Protein AF-A0A662HBD1-F1 (afdb_monomer_lite)

Radius of gyration: 13.09 Å; chains: 1; bounding box: 34×25×34 Å

Secondary structure (DSSP, 8-state):
-----GGGS-HHHHHHHHHHHHHHHHHT--SSEEEE-HHHHHHHTT----HHHHHHHHHHHHHT-SEEEETTEEEEEEEEEEETTEEEEEEEEE--

Structure (mmCIF, N/CA/C/O backbone):
data_AF-A0A662HBD1-F1
#
_entry.id   AF-A0A662HBD1-F1
#
loop_
_atom_site.group_PDB
_atom_site.id
_atom_site.type_symbol
_atom_site.label_atom_id
_atom_site.label_alt_id
_atom_site.label_comp_id
_atom_site.label_asym_id
_atom_site.label_entity_id
_atom_site.label_seq_id
_atom_site.pdbx_PDB_ins_code
_atom_site.Cartn_x
_atom_site.Cartn_y
_atom_site.Cartn_z
_atom_site.occupancy
_atom_site.B_iso_or_equiv
_atom_site.auth_seq_id
_atom_site.auth_comp_id
_atom_site.auth_asym_id
_atom_site.auth_atom_id
_atom_site.pdbx_PDB_model_num
ATOM 1 N N . MET A 1 1 ? 3.991 -14.659 -21.809 1.00 41.53 1 MET A N 1
ATOM 2 C CA . MET A 1 1 ? 3.525 -13.518 -20.990 1.00 41.53 1 MET A CA 1
ATOM 3 C C . MET A 1 1 ? 4.554 -12.412 -21.103 1.00 41.53 1 MET A C 1
ATOM 5 O O . MET A 1 1 ? 5.660 -12.590 -20.614 1.00 41.53 1 MET A O 1
ATOM 9 N N . LEU A 1 2 ? 4.233 -11.318 -21.790 1.00 41.00 2 LEU A N 1
ATOM 10 C CA . LEU A 1 2 ? 5.057 -10.110 -21.749 1.00 41.00 2 LEU A CA 1
ATOM 11 C C . LEU A 1 2 ? 4.859 -9.487 -20.363 1.00 41.00 2 LEU A C 1
ATOM 13 O O . LEU A 1 2 ? 3.784 -8.979 -20.059 1.00 41.00 2 LEU A O 1
ATOM 17 N N . TYR A 1 3 ? 5.851 -9.626 -19.484 1.00 55.19 3 TYR A N 1
ATOM 18 C CA . TYR A 1 3 ? 5.821 -9.006 -18.163 1.00 55.19 3 TYR A CA 1
ATOM 19 C C . TYR A 1 3 ? 6.215 -7.542 -18.340 1.00 55.19 3 TYR A C 1
ATOM 21 O O . TYR A 1 3 ? 7.403 -7.231 -18.365 1.00 55.19 3 TYR A O 1
ATOM 29 N N . THR A 1 4 ? 5.242 -6.649 -18.520 1.00 60.94 4 THR A N 1
ATOM 30 C CA . THR A 1 4 ? 5.503 -5.206 -18.475 1.00 60.94 4 THR A CA 1
ATOM 31 C C . THR A 1 4 ? 5.987 -4.866 -17.063 1.00 60.94 4 THR A C 1
ATOM 33 O O . THR A 1 4 ? 5.225 -5.054 -16.108 1.00 60.94 4 THR A O 1
ATOM 36 N N . PRO A 1 5 ? 7.247 -4.432 -16.875 1.00 77.50 5 PRO A N 1
ATOM 37 C CA . PRO A 1 5 ? 7.755 -4.117 -15.547 1.00 77.50 5 PRO A CA 1
ATOM 38 C C . PRO A 1 5 ? 6.913 -3.015 -14.897 1.00 77.50 5 PRO A C 1
ATOM 40 O O . PRO A 1 5 ? 6.558 -2.042 -15.548 1.00 77.50 5 PRO A O 1
ATOM 43 N N . PHE A 1 6 ? 6.646 -3.109 -13.592 1.00 79.12 6 PHE A N 1
ATOM 44 C CA . PHE A 1 6 ? 5.885 -2.078 -12.867 1.00 79.12 6 PHE A CA 1
ATOM 45 C C . PHE A 1 6 ? 6.433 -0.655 -13.099 1.00 79.12 6 PHE A C 1
ATOM 47 O O . PHE A 1 6 ? 5.666 0.285 -13.266 1.00 79.12 6 PHE A O 1
ATOM 54 N N . ASN A 1 7 ? 7.758 -0.515 -13.198 1.00 80.88 7 ASN A N 1
ATOM 55 C CA . ASN A 1 7 ? 8.420 0.769 -13.439 1.00 80.88 7 ASN A CA 1
ATOM 56 C C . ASN A 1 7 ? 8.355 1.278 -14.888 1.00 80.88 7 ASN A C 1
ATOM 58 O O . ASN A 1 7 ? 8.745 2.416 -15.119 1.00 80.88 7 ASN A O 1
ATOM 62 N N . SER A 1 8 ? 7.933 0.465 -15.860 1.00 85.44 8 SER A N 1
ATOM 63 C CA . SER A 1 8 ? 7.738 0.936 -17.239 1.00 85.44 8 SER A CA 1
ATOM 64 C C . SER A 1 8 ? 6.331 1.480 -17.479 1.00 85.44 8 SER A C 1
ATOM 66 O O . SER A 1 8 ? 6.045 1.961 -18.570 1.00 85.44 8 SER A O 1
ATOM 68 N N . LEU A 1 9 ? 5.439 1.354 -16.494 1.00 87.12 9 LEU A N 1
ATOM 69 C CA . LEU A 1 9 ? 4.139 2.012 -16.501 1.00 87.12 9 LEU A CA 1
ATOM 70 C C . LEU A 1 9 ? 4.324 3.502 -16.216 1.00 87.12 9 LEU A C 1
ATOM 72 O O . LEU A 1 9 ? 5.216 3.872 -15.449 1.00 87.12 9 LEU A O 1
ATOM 76 N N . ASP A 1 10 ? 3.459 4.343 -16.776 1.00 92.75 10 ASP A N 1
ATOM 77 C CA . ASP A 1 10 ? 3.382 5.739 -16.356 1.00 92.75 10 ASP A CA 1
ATOM 78 C C . ASP A 1 10 ? 2.951 5.860 -14.882 1.00 92.75 10 ASP A C 1
ATOM 80 O O . ASP A 1 10 ? 2.462 4.913 -14.252 1.00 92.75 10 ASP A O 1
ATOM 84 N N . ILE A 1 11 ? 3.177 7.039 -14.304 1.00 90.31 11 ILE A N 1
ATOM 85 C CA . ILE A 1 11 ? 2.955 7.265 -12.875 1.00 90.31 11 ILE A CA 1
ATOM 86 C C . ILE A 1 11 ? 1.484 7.091 -12.471 1.00 90.31 11 ILE A C 1
ATOM 88 O O . ILE A 1 11 ? 1.207 6.625 -11.365 1.00 90.31 11 ILE A O 1
ATOM 92 N N . ASP A 1 12 ? 0.534 7.402 -13.352 1.00 93.62 12 ASP A N 1
ATOM 93 C CA . ASP A 1 12 ? -0.892 7.320 -13.039 1.00 93.62 12 ASP A CA 1
ATOM 94 C C . ASP A 1 12 ? -1.375 5.867 -13.032 1.00 93.62 12 ASP A C 1
ATOM 96 O O . ASP A 1 12 ? -2.091 5.453 -12.114 1.00 93.62 12 ASP A O 1
ATOM 100 N N . ALA A 1 13 ? -0.886 5.046 -13.961 1.00 93.69 13 ALA A N 1
ATOM 101 C CA . ALA A 1 13 ? -1.084 3.604 -13.951 1.00 93.69 13 ALA A CA 1
ATOM 102 C C . ALA A 1 13 ? -0.455 2.955 -12.706 1.00 93.69 13 ALA A C 1
ATOM 104 O O . ALA A 1 13 ? -1.077 2.098 -12.069 1.00 93.69 13 ALA A O 1
ATOM 105 N N . GLN A 1 14 ? 0.747 3.385 -12.300 1.00 94.31 14 GLN A N 1
ATOM 106 C CA . GLN A 1 14 ? 1.375 2.907 -11.064 1.00 94.31 14 GLN A CA 1
ATOM 107 C C . GLN A 1 14 ? 0.535 3.259 -9.828 1.00 94.31 14 GLN A C 1
ATOM 109 O O . GLN A 1 14 ? 0.288 2.395 -8.980 1.00 94.31 14 GLN A O 1
ATOM 114 N N . ARG A 1 15 ? 0.061 4.507 -9.732 1.00 95.88 15 ARG A N 1
ATOM 115 C CA . ARG A 1 15 ? -0.813 4.978 -8.645 1.00 95.88 15 ARG A CA 1
ATOM 116 C C . ARG A 1 15 ? -2.104 4.181 -8.575 1.00 95.88 15 ARG A C 1
ATOM 118 O O . ARG A 1 15 ? -2.496 3.758 -7.489 1.00 95.88 15 ARG A O 1
ATOM 125 N N . GLU A 1 16 ? -2.744 3.944 -9.713 1.00 95.19 16 GLU A N 1
ATOM 126 C CA . GLU A 1 16 ? -3.993 3.190 -9.771 1.00 95.19 16 GLU A CA 1
ATOM 127 C C . GLU A 1 16 ? -3.801 1.732 -9.338 1.00 95.19 16 GLU A C 1
ATOM 129 O O . GLU A 1 16 ? -4.611 1.193 -8.583 1.00 95.19 16 GLU A O 1
ATOM 134 N N . LEU A 1 17 ? -2.693 1.094 -9.722 1.00 94.88 17 LEU A N 1
ATOM 135 C CA . LEU A 1 17 ? -2.369 -0.251 -9.246 1.00 94.88 17 LEU A CA 1
ATOM 136 C C . LEU A 1 17 ? -2.144 -0.298 -7.730 1.00 94.88 17 LEU A C 1
ATOM 138 O O . LEU A 1 17 ? -2.673 -1.184 -7.055 1.00 94.88 17 LEU A O 1
ATOM 142 N N . VAL A 1 18 ? -1.402 0.668 -7.180 1.00 96.81 18 VAL A N 1
ATOM 143 C CA . VAL A 1 18 ? -1.204 0.774 -5.727 1.00 96.81 18 VAL A CA 1
ATOM 144 C C . VAL A 1 18 ? -2.537 1.017 -5.017 1.00 96.81 18 VAL A C 1
ATOM 146 O O . VAL A 1 18 ? -2.797 0.384 -3.992 1.00 96.81 18 VAL A O 1
ATOM 149 N N . ARG A 1 19 ? -3.412 1.865 -5.572 1.00 96.94 19 ARG A N 1
ATOM 150 C CA . ARG A 1 19 ? -4.761 2.114 -5.045 1.00 96.94 19 ARG A CA 1
ATOM 151 C C . ARG A 1 19 ? -5.584 0.831 -4.999 1.00 96.94 19 ARG A C 1
ATOM 153 O O . ARG A 1 19 ? -6.091 0.486 -3.936 1.00 96.94 19 ARG A O 1
ATOM 160 N N . LYS A 1 20 ? -5.648 0.080 -6.103 1.00 96.00 20 LYS A N 1
ATOM 161 C CA . LYS A 1 20 ? -6.345 -1.218 -6.170 1.00 96.00 20 LYS A CA 1
ATOM 162 C C . LYS A 1 20 ? -5.809 -2.208 -5.138 1.00 96.00 20 LYS A C 1
ATOM 164 O O . LYS A 1 20 ? -6.583 -2.884 -4.463 1.00 96.00 20 LYS A O 1
ATOM 169 N N . ALA A 1 21 ? -4.492 -2.264 -4.967 1.00 97.31 21 ALA A N 1
ATOM 170 C CA . ALA A 1 21 ? -3.878 -3.122 -3.964 1.00 97.31 21 ALA A CA 1
ATOM 171 C C . ALA A 1 21 ? -4.241 -2.703 -2.530 1.00 97.31 21 ALA A C 1
ATOM 173 O O . ALA A 1 21 ? -4.527 -3.565 -1.699 1.00 97.31 21 ALA A O 1
ATOM 174 N N . LEU A 1 22 ? -4.284 -1.401 -2.230 1.00 97.69 22 LEU A N 1
ATOM 175 C CA . LEU A 1 22 ? -4.767 -0.901 -0.940 1.00 97.69 22 LEU A CA 1
ATOM 176 C C . LEU A 1 22 ? -6.243 -1.238 -0.710 1.00 97.69 22 LEU A C 1
ATOM 178 O O . LEU A 1 22 ? -6.580 -1.674 0.389 1.00 97.69 22 LEU A O 1
ATOM 182 N N . THR A 1 23 ? -7.093 -1.121 -1.733 1.00 96.81 23 THR A N 1
ATOM 183 C CA . THR A 1 23 ? -8.504 -1.529 -1.667 1.00 96.81 23 THR A CA 1
ATOM 184 C C . THR A 1 23 ? -8.639 -2.983 -1.228 1.00 96.81 23 THR A C 1
ATOM 186 O O . THR A 1 23 ? -9.352 -3.257 -0.269 1.00 96.81 23 THR A O 1
ATOM 189 N N . ILE A 1 24 ? -7.884 -3.900 -1.841 1.00 96.88 24 ILE A N 1
ATOM 190 C CA . ILE A 1 24 ? -7.876 -5.324 -1.463 1.00 96.88 24 ILE A CA 1
ATOM 191 C C . ILE A 1 24 ? -7.379 -5.522 -0.019 1.00 96.88 24 ILE A C 1
ATOM 193 O O . ILE A 1 24 ? -7.950 -6.300 0.743 1.00 96.88 24 ILE A O 1
ATOM 197 N N . ILE A 1 25 ? -6.317 -4.816 0.388 1.00 96.94 25 ILE A N 1
ATOM 198 C CA . ILE A 1 25 ? -5.757 -4.927 1.747 1.00 96.94 25 ILE A CA 1
ATOM 199 C C . ILE A 1 25 ? -6.755 -4.444 2.808 1.00 96.94 25 ILE A C 1
ATOM 201 O O . ILE A 1 25 ? -6.827 -5.015 3.904 1.00 96.94 25 ILE A O 1
ATOM 205 N N . PHE A 1 26 ? -7.470 -3.357 2.529 1.00 96.38 26 PHE A N 1
ATOM 206 C CA . PHE A 1 26 ? -8.391 -2.738 3.474 1.00 96.38 26 PHE A CA 1
ATOM 207 C C . PHE A 1 26 ? -9.736 -3.460 3.535 1.00 96.38 26 PHE A C 1
ATOM 209 O O . PHE A 1 26 ? -10.213 -3.690 4.646 1.00 96.38 26 PHE A O 1
ATOM 216 N N . SER A 1 27 ? -10.293 -3.905 2.406 1.00 93.94 27 SER A N 1
ATOM 217 C CA . SER A 1 27 ? -11.533 -4.695 2.384 1.00 93.94 27 SER A CA 1
ATOM 218 C C . SER A 1 27 ? -11.381 -6.023 3.134 1.00 93.94 27 SER A C 1
ATOM 220 O O . SER A 1 27 ? -12.290 -6.468 3.832 1.00 93.94 27 SER A O 1
ATOM 222 N N . SER A 1 28 ? -10.186 -6.624 3.103 1.00 93.00 28 SER A N 1
ATOM 223 C CA . SER A 1 28 ? -9.889 -7.853 3.846 1.00 93.00 28 SER A CA 1
ATOM 224 C C . SER A 1 28 ? -9.584 -7.627 5.338 1.00 93.00 28 SER A C 1
ATOM 226 O O . SER A 1 28 ? -9.233 -8.574 6.050 1.00 93.00 28 SER A O 1
ATOM 228 N N . THR A 1 29 ? -9.605 -6.384 5.831 1.00 93.31 29 THR A N 1
ATOM 229 C CA . THR A 1 29 ? -9.217 -6.053 7.208 1.00 93.31 29 THR A CA 1
ATOM 230 C C . THR A 1 29 ? -10.444 -5.945 8.116 1.00 93.31 29 THR A C 1
ATOM 232 O O . THR A 1 29 ? -11.278 -5.067 7.952 1.00 93.31 29 THR A O 1
ATOM 235 N N . ARG A 1 30 ? -10.518 -6.802 9.146 1.00 86.38 30 ARG A N 1
ATOM 236 C CA . ARG A 1 30 ? -11.637 -6.843 10.113 1.00 86.38 30 ARG A CA 1
ATOM 237 C C . ARG A 1 30 ? -11.629 -5.723 11.170 1.00 86.38 30 ARG A C 1
ATOM 239 O O . ARG A 1 30 ? -12.581 -5.605 11.929 1.00 86.38 30 ARG A O 1
ATOM 246 N N . GLY A 1 31 ? -10.554 -4.940 11.269 1.00 90.38 31 GLY A N 1
ATOM 247 C CA . GLY A 1 31 ? -10.379 -3.901 12.291 1.00 90.38 31 GLY A CA 1
ATOM 248 C C . GLY A 1 31 ? -10.408 -2.478 11.735 1.00 90.38 31 GLY A C 1
ATOM 249 O O . GLY A 1 31 ? -10.424 -2.265 10.528 1.00 90.38 31 GLY A O 1
ATOM 250 N N . ASN A 1 32 ? -10.328 -1.492 12.631 1.00 93.75 32 ASN A N 1
ATOM 251 C CA . ASN A 1 32 ? -10.299 -0.069 12.265 1.00 93.75 32 ASN A CA 1
ATOM 252 C C . ASN A 1 32 ? -8.886 0.473 12.012 1.00 93.75 32 ASN A C 1
ATOM 254 O O . ASN A 1 32 ? -8.715 1.669 11.798 1.00 93.75 32 ASN A O 1
ATOM 258 N N . MET A 1 33 ? -7.857 -0.373 12.074 1.00 96.38 33 MET A N 1
ATOM 259 C CA . MET A 1 33 ? -6.473 0.017 11.823 1.00 96.38 33 MET A CA 1
ATOM 260 C C . MET A 1 33 ? -5.752 -1.055 11.017 1.00 96.38 33 MET A C 1
ATOM 262 O O . MET A 1 33 ? -5.977 -2.251 11.209 1.00 96.38 33 MET A O 1
ATOM 266 N N . LYS A 1 34 ? -4.848 -0.626 10.135 1.00 97.06 34 LYS A N 1
ATOM 267 C CA . LYS A 1 34 ? -4.038 -1.524 9.317 1.00 97.06 34 LYS A CA 1
ATOM 268 C C . LYS A 1 34 ? -2.653 -0.956 9.080 1.00 97.06 34 LYS A C 1
ATOM 270 O O . LYS A 1 34 ? -2.494 0.147 8.571 1.00 97.06 34 LYS A O 1
ATOM 275 N N . MET A 1 35 ? -1.639 -1.757 9.386 1.00 97.06 35 MET A N 1
ATOM 276 C CA . MET A 1 35 ? -0.261 -1.450 9.028 1.00 97.06 35 MET A CA 1
ATOM 277 C C . MET A 1 35 ? 0.070 -2.018 7.644 1.00 97.06 35 MET A C 1
ATOM 279 O O . MET A 1 35 ? 0.051 -3.233 7.431 1.00 97.06 35 MET A O 1
ATOM 283 N N . VAL A 1 36 ? 0.419 -1.138 6.714 1.00 97.38 36 VAL A N 1
ATOM 284 C CA . VAL A 1 36 ? 0.810 -1.458 5.341 1.00 97.38 36 VAL A CA 1
ATOM 285 C C . VAL A 1 36 ? 2.312 -1.248 5.176 1.00 97.38 36 VAL A C 1
ATOM 287 O O . VAL A 1 36 ? 2.906 -0.327 5.734 1.00 97.38 36 VAL A O 1
ATOM 290 N N . ARG A 1 37 ? 2.955 -2.135 4.421 1.00 97.19 37 ARG A N 1
ATOM 291 C CA . ARG A 1 37 ? 4.342 -1.982 3.971 1.00 97.19 37 ARG A CA 1
ATOM 292 C C . ARG A 1 37 ? 4.359 -2.023 2.447 1.00 97.19 37 ARG A C 1
ATOM 294 O O . ARG A 1 37 ? 3.512 -2.724 1.890 1.00 97.19 37 ARG A O 1
ATOM 301 N N . PRO A 1 38 ? 5.358 -1.422 1.776 1.00 96.94 38 PRO A N 1
ATOM 302 C CA . PRO A 1 38 ? 5.500 -1.549 0.325 1.00 96.94 38 PRO A CA 1
ATOM 303 C C . PRO A 1 38 ? 5.497 -3.009 -0.153 1.00 96.94 38 PRO A C 1
ATOM 305 O O . PRO A 1 38 ? 4.876 -3.343 -1.154 1.00 96.94 38 PRO A O 1
ATOM 308 N N . LEU A 1 39 ? 6.098 -3.911 0.632 1.00 96.12 39 LEU A N 1
ATOM 309 C CA . LEU A 1 39 ? 6.095 -5.348 0.353 1.00 96.12 39 LEU A CA 1
ATOM 310 C C . LEU A 1 39 ? 4.687 -5.969 0.348 1.00 96.12 39 LEU A C 1
ATOM 312 O O . LEU A 1 39 ? 4.439 -6.894 -0.417 1.00 96.12 39 LEU A O 1
ATOM 316 N N . HIS A 1 40 ? 3.768 -5.501 1.198 1.00 96.88 40 HIS A N 1
ATOM 317 C CA . HIS A 1 40 ? 2.393 -6.015 1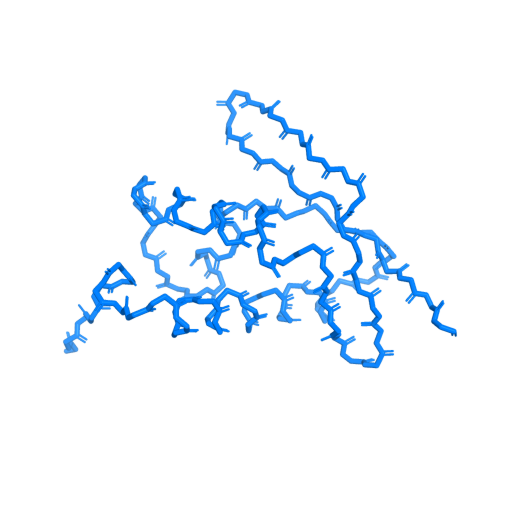.211 1.00 96.88 40 HIS A CA 1
ATOM 318 C C . HIS A 1 40 ? 1.671 -5.651 -0.089 1.00 96.88 40 HIS A C 1
ATOM 320 O O . HIS A 1 40 ? 1.014 -6.502 -0.676 1.00 96.88 40 HIS A O 1
ATOM 326 N N . VAL A 1 41 ? 1.854 -4.415 -0.558 1.00 97.19 41 VAL A N 1
ATOM 327 C CA . VAL A 1 41 ? 1.289 -3.923 -1.821 1.00 97.19 41 VAL A CA 1
ATOM 328 C C . VAL A 1 41 ? 1.847 -4.720 -3.002 1.00 97.19 41 VAL A C 1
ATOM 330 O O . VAL A 1 41 ? 1.077 -5.268 -3.781 1.00 97.19 41 VAL A O 1
ATOM 333 N N . ALA A 1 42 ? 3.174 -4.879 -3.076 1.00 95.25 42 ALA A N 1
ATOM 334 C CA . ALA A 1 42 ? 3.825 -5.664 -4.127 1.00 95.25 42 ALA A CA 1
ATOM 335 C C . ALA A 1 42 ? 3.298 -7.110 -4.198 1.00 95.25 42 ALA A C 1
ATOM 337 O O . ALA A 1 42 ? 3.034 -7.622 -5.282 1.00 95.25 42 ALA A O 1
ATOM 338 N N . ARG A 1 43 ? 3.085 -7.749 -3.037 1.00 95.12 43 ARG A N 1
ATOM 339 C CA . ARG A 1 43 ? 2.514 -9.103 -2.953 1.00 95.12 43 ARG A CA 1
ATOM 340 C C . ARG A 1 43 ? 1.085 -9.174 -3.481 1.00 95.12 43 ARG A C 1
ATOM 342 O O . ARG A 1 43 ? 0.767 -10.115 -4.194 1.00 95.12 43 ARG A O 1
ATOM 349 N N . VAL A 1 44 ? 0.242 -8.196 -3.150 1.00 96.25 44 VAL A N 1
ATOM 350 C CA . VAL A 1 44 ? -1.146 -8.139 -3.641 1.00 96.25 44 VAL A CA 1
ATOM 351 C C . VAL A 1 44 ? -1.193 -7.921 -5.151 1.00 96.25 44 VAL A C 1
ATOM 353 O O . VAL A 1 44 ? -2.011 -8.525 -5.832 1.00 96.25 44 VAL A O 1
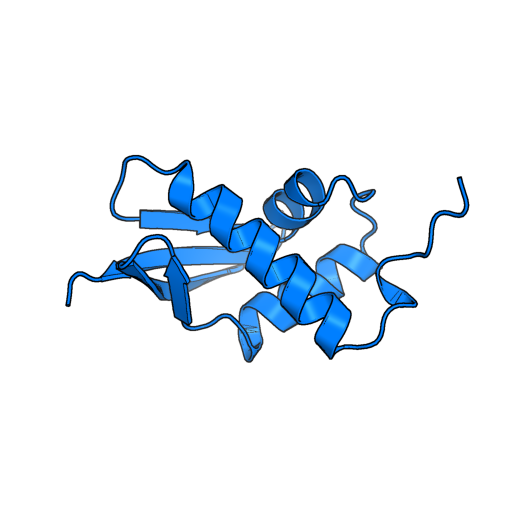ATOM 356 N N . MET A 1 45 ? -0.273 -7.120 -5.684 1.00 93.69 45 MET A N 1
ATOM 357 C CA . MET A 1 45 ? -0.126 -6.902 -7.125 1.00 93.69 45 MET A CA 1
ATOM 358 C C . MET A 1 45 ? 0.548 -8.070 -7.863 1.00 93.69 45 MET A C 1
ATOM 360 O O . MET A 1 45 ? 0.738 -7.979 -9.071 1.00 93.69 45 MET A O 1
ATOM 364 N N . ALA A 1 46 ? 0.945 -9.135 -7.155 1.00 91.25 46 ALA A N 1
ATOM 365 C CA . ALA A 1 46 ? 1.694 -10.271 -7.693 1.00 91.25 46 ALA A CA 1
ATOM 366 C C . ALA A 1 46 ? 2.980 -9.877 -8.454 1.00 91.25 46 ALA A C 1
ATOM 368 O O . ALA A 1 46 ? 3.393 -10.567 -9.385 1.00 91.25 46 ALA A O 1
ATOM 369 N N . ILE A 1 47 ? 3.639 -8.786 -8.043 1.00 89.69 47 ILE A N 1
ATOM 370 C CA . ILE A 1 47 ? 4.915 -8.360 -8.628 1.00 89.69 47 ILE A CA 1
ATOM 371 C C . ILE A 1 47 ? 6.098 -8.812 -7.770 1.00 89.69 47 ILE A C 1
ATOM 373 O O . ILE A 1 47 ? 6.039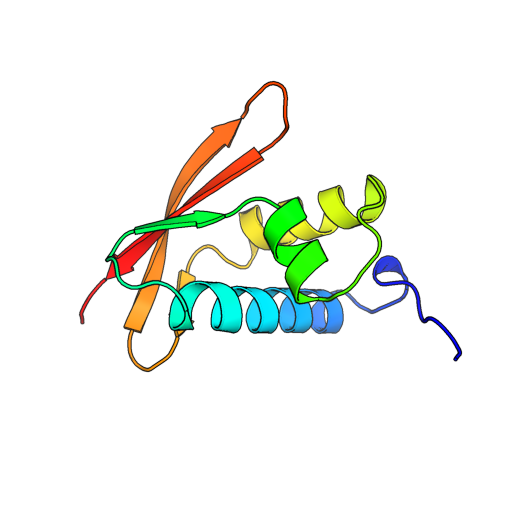 -8.818 -6.536 1.00 89.69 47 ILE A O 1
ATOM 377 N N . TYR A 1 48 ? 7.211 -9.153 -8.425 1.00 88.62 48 TYR A N 1
ATOM 378 C CA . TYR A 1 48 ? 8.456 -9.467 -7.725 1.00 88.62 48 TYR A CA 1
ATOM 379 C C . TYR A 1 48 ? 8.907 -8.264 -6.870 1.00 88.62 48 TYR A C 1
ATOM 381 O O . TYR A 1 48 ? 8.972 -7.150 -7.393 1.00 88.62 48 TYR A O 1
ATOM 389 N N . PRO A 1 49 ? 9.230 -8.435 -5.572 1.00 90.31 49 PRO A N 1
ATOM 390 C CA . PRO A 1 49 ? 9.535 -7.325 -4.668 1.00 90.31 49 PRO A CA 1
ATOM 391 C C . PRO A 1 49 ? 10.964 -6.788 -4.861 1.00 90.31 49 PRO A C 1
ATOM 393 O O . PRO A 1 49 ? 11.786 -6.805 -3.945 1.00 90.31 49 PRO A O 1
ATOM 396 N N . HIS A 1 50 ? 11.262 -6.288 -6.059 1.00 91.00 50 HIS A N 1
ATOM 397 C CA . HIS A 1 50 ? 12.535 -5.652 -6.377 1.00 91.00 50 HIS A CA 1
ATOM 398 C C . HIS A 1 50 ? 12.695 -4.321 -5.611 1.00 91.00 50 HIS A C 1
ATOM 400 O O . HIS A 1 50 ? 11.725 -3.557 -5.536 1.00 91.00 50 HIS A O 1
ATOM 406 N N . PRO A 1 51 ? 13.894 -3.966 -5.096 1.00 91.00 51 PRO A N 1
ATOM 407 C CA . PRO A 1 51 ? 14.108 -2.727 -4.337 1.00 91.00 51 PRO A CA 1
ATOM 408 C C . PRO A 1 51 ? 13.621 -1.455 -5.043 1.00 91.00 51 PRO A C 1
ATOM 410 O O . PRO A 1 51 ? 13.025 -0.588 -4.405 1.00 91.00 51 PRO A O 1
ATOM 413 N N . ALA A 1 52 ? 13.804 -1.370 -6.365 1.00 91.00 52 ALA A N 1
ATOM 414 C CA . ALA A 1 52 ? 13.321 -0.241 -7.160 1.00 91.00 52 ALA A CA 1
ATOM 415 C C . ALA A 1 52 ? 11.786 -0.110 -7.114 1.00 91.00 52 ALA A C 1
ATOM 417 O O . ALA A 1 52 ? 11.273 0.984 -6.894 1.00 91.00 52 ALA A O 1
ATOM 418 N N . PHE A 1 53 ? 11.053 -1.222 -7.236 1.00 92.88 53 PHE A N 1
ATOM 419 C CA . PHE A 1 53 ? 9.585 -1.222 -7.218 1.00 92.88 53 PHE A CA 1
ATOM 420 C C . PHE A 1 53 ? 9.064 -0.881 -5.823 1.00 92.88 53 PHE A C 1
ATOM 422 O O . PHE A 1 53 ? 8.152 -0.074 -5.667 1.00 92.88 53 PHE A O 1
ATOM 429 N N . LEU A 1 54 ? 9.698 -1.433 -4.782 1.00 94.12 54 LEU A N 1
ATOM 430 C CA . LEU A 1 54 ? 9.363 -1.107 -3.396 1.00 94.12 54 LEU A CA 1
ATOM 431 C C . LEU A 1 54 ? 9.609 0.374 -3.077 1.00 94.12 54 LEU A C 1
ATOM 433 O O . LEU A 1 54 ? 8.860 0.953 -2.290 1.00 94.12 54 LEU A O 1
ATOM 437 N N . SER A 1 55 ? 10.632 0.989 -3.678 1.00 93.75 55 SER A N 1
ATOM 438 C CA . SER A 1 55 ? 10.905 2.421 -3.531 1.00 93.75 55 SER A CA 1
ATOM 439 C C . SER A 1 55 ? 9.815 3.282 -4.177 1.00 93.75 55 SER A C 1
ATOM 441 O O . SER A 1 55 ? 9.347 4.229 -3.545 1.00 93.75 55 SER A O 1
ATOM 443 N N . VAL A 1 56 ? 9.359 2.914 -5.380 1.00 94.88 56 VAL A N 1
ATOM 444 C CA . VAL A 1 56 ? 8.251 3.588 -6.078 1.00 94.88 56 VAL A CA 1
ATOM 445 C C . VAL A 1 56 ? 6.948 3.451 -5.289 1.00 94.88 56 VAL A C 1
ATOM 447 O O . VAL A 1 56 ? 6.319 4.454 -4.967 1.00 94.88 56 VAL A O 1
ATOM 450 N N . ILE A 1 57 ? 6.592 2.236 -4.859 1.00 96.56 57 ILE A N 1
ATOM 451 C CA . ILE A 1 57 ? 5.409 2.006 -4.015 1.00 96.56 57 ILE A CA 1
ATOM 452 C C . ILE A 1 57 ? 5.488 2.839 -2.733 1.00 96.56 57 ILE A C 1
ATOM 454 O O . ILE A 1 57 ? 4.509 3.465 -2.344 1.00 96.56 57 ILE A O 1
ATOM 458 N N . LYS A 1 58 ? 6.648 2.868 -2.063 1.00 96.25 58 LYS A N 1
ATOM 459 C CA . LYS A 1 58 ? 6.856 3.699 -0.868 1.00 96.25 58 LYS A CA 1
ATOM 460 C C . LYS A 1 58 ? 6.566 5.173 -1.161 1.00 96.25 58 LYS A C 1
ATOM 462 O O . LYS A 1 58 ? 5.957 5.822 -0.320 1.00 96.25 58 LYS A O 1
ATOM 467 N N . HIS 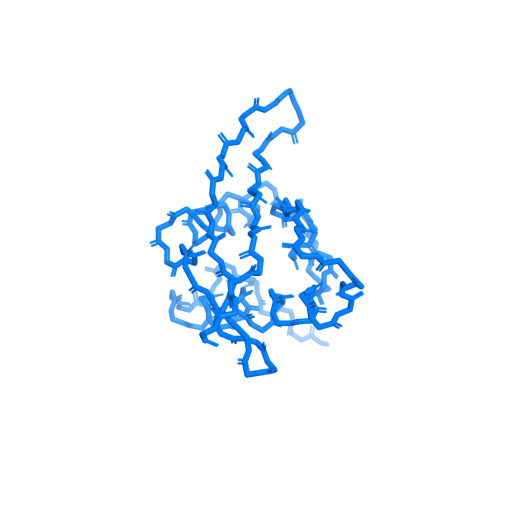A 1 59 ? 7.020 5.693 -2.300 1.00 95.75 59 HIS A N 1
ATOM 468 C CA . HIS A 1 59 ? 6.791 7.086 -2.679 1.00 95.75 59 HIS A CA 1
ATOM 469 C C . HIS A 1 59 ? 5.302 7.366 -2.924 1.00 95.75 59 HIS A C 1
ATOM 471 O O . HIS A 1 59 ? 4.761 8.278 -2.311 1.00 95.75 59 HIS A O 1
ATOM 477 N N . ILE A 1 60 ? 4.612 6.505 -3.676 1.00 97.06 60 ILE A N 1
ATOM 478 C CA . ILE A 1 60 ? 3.162 6.617 -3.909 1.00 97.06 60 ILE A CA 1
ATOM 479 C C . ILE A 1 60 ? 2.378 6.548 -2.588 1.00 97.06 60 ILE A C 1
ATOM 481 O O . ILE A 1 60 ? 1.458 7.329 -2.358 1.00 97.06 60 ILE A O 1
ATOM 485 N N . LEU A 1 61 ? 2.751 5.641 -1.676 1.00 96.88 61 LEU A N 1
ATOM 486 C CA . LEU A 1 61 ? 2.121 5.550 -0.354 1.00 96.88 61 LEU A CA 1
ATOM 487 C C . LEU A 1 61 ? 2.318 6.820 0.487 1.00 96.88 61 LEU A C 1
ATOM 489 O O . LEU A 1 61 ? 1.449 7.173 1.282 1.00 96.88 61 LEU A O 1
ATOM 493 N N . LEU A 1 62 ? 3.472 7.472 0.339 1.00 94.44 62 LEU A N 1
ATOM 494 C CA . LEU A 1 62 ? 3.846 8.653 1.106 1.00 94.44 62 LEU A CA 1
ATOM 495 C C . LEU A 1 62 ? 3.173 9.928 0.588 1.00 94.44 62 LEU A C 1
ATOM 497 O O . LEU A 1 62 ? 2.715 10.730 1.401 1.00 94.44 62 LEU A O 1
ATOM 501 N N . GLU A 1 63 ? 3.132 10.114 -0.728 1.00 93.69 63 GLU A N 1
ATOM 502 C CA . GLU A 1 63 ? 2.679 11.362 -1.349 1.00 93.69 63 GLU A CA 1
ATOM 503 C C . GLU A 1 63 ? 1.208 11.290 -1.779 1.00 93.69 63 GLU A C 1
ATOM 505 O O . GLU A 1 63 ? 0.429 12.186 -1.464 1.00 93.69 63 GLU A O 1
ATOM 510 N N . ASP A 1 64 ? 0.794 10.195 -2.426 1.00 95.31 64 ASP A N 1
ATOM 511 C CA . ASP A 1 64 ? -0.498 10.128 -3.123 1.00 95.31 64 ASP A CA 1
ATOM 512 C C . ASP A 1 64 ? -1.593 9.390 -2.330 1.00 95.31 64 ASP A C 1
ATOM 514 O O . ASP A 1 64 ? -2.781 9.636 -2.529 1.00 95.31 64 ASP A O 1
ATOM 518 N N . MET A 1 65 ? -1.225 8.476 -1.424 1.00 96.06 65 MET A N 1
ATOM 519 C CA . MET A 1 65 ? -2.179 7.609 -0.705 1.00 96.06 65 MET A CA 1
ATOM 520 C C . MET A 1 65 ? -2.308 7.975 0.776 1.00 96.06 65 MET A C 1
ATOM 522 O O . MET A 1 65 ? -2.385 7.098 1.641 1.00 96.06 65 MET A O 1
ATOM 526 N N . ARG A 1 66 ? -2.332 9.275 1.089 1.00 95.94 66 ARG A N 1
ATOM 527 C CA . ARG A 1 66 ? -2.608 9.771 2.451 1.00 95.94 66 ARG A CA 1
ATOM 528 C C . ARG A 1 66 ? -4.019 9.416 2.910 1.00 95.94 66 ARG A C 1
ATOM 530 O O . ARG A 1 66 ? -4.227 9.141 4.090 1.00 95.94 66 ARG A O 1
ATOM 537 N N . GLU A 1 67 ? -4.968 9.384 1.981 1.00 95.62 67 GLU A N 1
ATOM 538 C CA . GLU A 1 67 ? -6.344 8.958 2.212 1.00 95.62 67 GLU A CA 1
ATOM 539 C C . GLU A 1 67 ? -6.822 8.073 1.060 1.00 95.62 67 GLU A C 1
ATOM 541 O O . GLU A 1 67 ? -6.536 8.352 -0.102 1.00 95.62 67 GLU A O 1
ATOM 546 N N . VAL A 1 68 ? -7.559 7.008 1.376 1.00 94.69 68 VAL A N 1
ATOM 547 C CA . VAL A 1 68 ? -8.145 6.099 0.381 1.00 94.69 68 VAL A CA 1
ATOM 548 C C . VAL A 1 68 ? -9.570 5.755 0.796 1.00 94.69 68 VAL A C 1
ATOM 550 O O . VAL A 1 68 ? -9.808 5.390 1.947 1.00 94.69 68 VAL A O 1
ATOM 553 N N . ASN A 1 69 ? -10.522 5.853 -0.131 1.00 94.69 69 ASN A N 1
ATOM 554 C CA . ASN A 1 69 ? -11.898 5.416 0.099 1.00 94.69 69 ASN A CA 1
ATOM 555 C C . ASN A 1 69 ? -12.056 3.957 -0.349 1.00 94.69 69 ASN A C 1
ATOM 557 O O . ASN A 1 69 ? -11.734 3.626 -1.488 1.00 94.69 69 ASN A O 1
ATOM 561 N N . VAL A 1 70 ? -12.539 3.095 0.546 1.00 92.75 70 VAL A N 1
ATOM 562 C CA . VAL A 1 70 ? -12.742 1.656 0.319 1.00 92.75 70 VAL A CA 1
ATOM 563 C C . VAL A 1 70 ? -14.055 1.232 0.960 1.00 92.75 70 VAL A C 1
ATOM 565 O O . VAL A 1 70 ? -14.245 1.454 2.154 1.00 92.75 70 VAL A O 1
ATOM 568 N N . ASP A 1 71 ? -14.947 0.630 0.173 1.00 88.88 71 ASP A N 1
ATOM 569 C CA . ASP A 1 71 ? -16.237 0.086 0.624 1.00 88.88 71 ASP A CA 1
ATOM 570 C C . ASP A 1 71 ? -17.070 1.087 1.449 1.00 88.88 71 ASP A C 1
ATOM 572 O O . ASP A 1 71 ? -17.580 0.770 2.519 1.00 88.88 71 ASP A O 1
ATOM 576 N N . GLY A 1 72 ? -17.146 2.343 0.994 1.00 88.38 72 GLY A N 1
ATOM 577 C CA . GLY A 1 72 ? -17.870 3.412 1.699 1.00 88.38 72 GLY A CA 1
ATOM 578 C C . GLY A 1 72 ? -17.165 3.951 2.950 1.00 88.38 72 GLY A C 1
ATOM 579 O O . GLY A 1 72 ? -17.712 4.795 3.655 1.00 88.38 72 GLY A O 1
ATOM 580 N N . HIS A 1 73 ? -15.941 3.506 3.232 1.00 92.00 73 HIS A N 1
ATOM 581 C CA . HIS A 1 73 ? -15.161 3.944 4.381 1.00 92.00 73 HIS A CA 1
ATOM 582 C C . HIS A 1 73 ? -13.882 4.656 3.968 1.00 92.00 73 HIS A C 1
ATOM 584 O O . HIS A 1 73 ? -13.177 4.231 3.051 1.00 92.00 73 HIS A O 1
ATOM 590 N N . ARG A 1 74 ? -13.520 5.705 4.706 1.00 95.31 74 ARG A N 1
ATOM 591 C CA . ARG A 1 74 ? -12.267 6.420 4.479 1.00 95.31 74 ARG A CA 1
ATOM 592 C C . ARG A 1 74 ? -11.156 5.841 5.341 1.00 95.31 74 ARG A C 1
ATOM 594 O O . ARG A 1 74 ? -11.279 5.770 6.559 1.00 95.31 74 ARG A O 1
ATOM 601 N N . TRP A 1 75 ? -10.044 5.467 4.728 1.00 97.25 75 TRP A N 1
ATOM 602 C CA . TRP A 1 75 ? -8.822 5.056 5.412 1.00 97.25 75 TRP A CA 1
ATOM 603 C C . TRP A 1 75 ? -7.799 6.180 5.331 1.00 97.25 75 TRP A C 1
ATOM 605 O O . TRP A 1 75 ? -7.361 6.543 4.243 1.00 97.25 75 TRP A O 1
ATOM 615 N N . ARG A 1 76 ? -7.410 6.730 6.481 1.00 97.00 76 ARG A N 1
ATOM 616 C CA . ARG A 1 76 ? -6.450 7.835 6.587 1.00 97.00 76 ARG A CA 1
ATOM 617 C C . ARG A 1 76 ? -5.117 7.331 7.123 1.00 97.00 76 ARG A C 1
ATOM 619 O O . ARG A 1 76 ? -5.091 6.602 8.115 1.00 97.00 76 ARG A O 1
ATOM 626 N N . LEU A 1 77 ? -4.018 7.733 6.493 1.00 97.56 77 LEU A N 1
ATOM 627 C CA . LEU A 1 77 ? -2.666 7.521 6.996 1.00 97.56 77 LEU A CA 1
ATOM 628 C C . LEU A 1 77 ? -2.462 8.371 8.254 1.00 97.56 77 LEU A C 1
ATOM 630 O O . LEU A 1 77 ? -2.550 9.595 8.195 1.00 97.56 77 LEU A O 1
ATOM 634 N N . VAL A 1 78 ? -2.186 7.724 9.385 1.00 97.25 78 VAL A N 1
ATOM 635 C CA . VAL A 1 78 ? -2.030 8.391 10.690 1.00 97.25 78 VAL A CA 1
ATOM 636 C C . VAL A 1 78 ? -0.607 8.331 11.234 1.00 97.25 78 VAL A C 1
ATOM 638 O O . VAL A 1 78 ? -0.224 9.188 12.021 1.00 97.25 78 VAL A O 1
ATOM 641 N N . GLU A 1 79 ? 0.197 7.354 10.810 1.00 97.31 79 GLU A N 1
ATOM 642 C CA . GLU A 1 79 ? 1.586 7.225 11.257 1.00 97.31 79 GLU A CA 1
ATOM 643 C C . GLU A 1 79 ? 2.462 6.642 10.146 1.00 97.31 79 GLU A C 1
ATOM 645 O O . GLU A 1 79 ? 2.060 5.725 9.422 1.00 97.31 79 GLU A O 1
ATOM 650 N N . ILE A 1 80 ? 3.694 7.142 10.046 1.00 97.38 80 ILE A N 1
ATOM 651 C CA . ILE A 1 80 ? 4.747 6.561 9.214 1.00 97.38 80 ILE A CA 1
ATOM 652 C C . ILE A 1 80 ? 5.919 6.213 10.123 1.00 97.38 80 ILE A C 1
ATOM 654 O O . ILE A 1 80 ? 6.472 7.080 10.796 1.00 97.38 80 ILE A O 1
ATOM 658 N N . ARG A 1 81 ? 6.344 4.949 10.102 1.00 96.12 81 ARG A N 1
ATOM 659 C CA . ARG A 1 81 ? 7.463 4.465 10.916 1.00 96.12 81 ARG A CA 1
ATOM 660 C C . ARG A 1 81 ? 8.552 3.853 10.046 1.00 96.12 81 ARG A C 1
ATOM 662 O O . ARG A 1 81 ? 8.310 2.893 9.310 1.00 96.12 81 ARG A O 1
ATOM 669 N N . LYS A 1 82 ? 9.779 4.364 10.171 1.00 93.62 82 LYS A N 1
ATOM 670 C CA . LYS A 1 82 ? 10.983 3.761 9.579 1.00 93.62 82 LYS A CA 1
ATOM 671 C C . LYS A 1 82 ? 11.521 2.673 10.512 1.00 93.62 82 LYS A C 1
ATOM 673 O O . LYS A 1 82 ? 11.632 2.875 11.716 1.00 93.62 82 LYS A O 1
ATOM 678 N N . THR A 1 83 ? 11.834 1.503 9.963 1.00 90.56 83 THR A N 1
ATOM 679 C CA . THR A 1 83 ? 12.434 0.373 10.693 1.00 90.56 83 THR A CA 1
ATOM 680 C C . THR A 1 83 ? 13.637 -0.171 9.929 1.00 90.56 83 THR A C 1
ATOM 682 O O . THR A 1 83 ? 13.811 0.148 8.754 1.00 90.56 83 THR A O 1
ATOM 685 N N . SER A 1 84 ? 14.423 -1.057 10.549 1.00 87.50 84 SER A N 1
ATOM 686 C CA . SER A 1 84 ? 15.509 -1.781 9.864 1.00 87.50 84 SER A CA 1
ATOM 687 C C . SER A 1 84 ? 15.026 -2.589 8.651 1.00 87.50 84 SER A C 1
ATOM 689 O O . SER A 1 84 ? 15.779 -2.803 7.711 1.00 87.50 84 SER A O 1
ATOM 691 N N . LYS A 1 85 ? 13.746 -2.988 8.631 1.00 81.62 85 LYS A N 1
ATOM 692 C CA . LYS A 1 85 ? 13.095 -3.722 7.529 1.00 81.62 85 LYS A CA 1
ATOM 693 C C . LYS A 1 85 ? 12.364 -2.804 6.533 1.00 81.62 85 LYS A C 1
ATOM 695 O O . LYS A 1 85 ? 11.503 -3.276 5.792 1.00 81.62 85 LYS A O 1
ATOM 700 N N . GLY A 1 86 ? 12.629 -1.497 6.562 1.00 88.88 86 GLY A N 1
ATOM 701 C CA . GLY A 1 86 ? 11.982 -0.495 5.711 1.00 88.88 86 GLY A CA 1
ATOM 702 C C . GLY A 1 86 ? 10.813 0.238 6.378 1.00 88.88 86 GLY A C 1
ATOM 703 O O . GLY A 1 86 ? 10.692 0.271 7.607 1.00 88.88 86 GLY A O 1
ATOM 704 N N . TYR A 1 87 ? 9.967 0.859 5.554 1.00 94.62 87 TYR A N 1
ATOM 705 C CA . TYR A 1 87 ? 8.880 1.743 5.987 1.00 94.62 87 TYR A CA 1
ATOM 706 C C . TYR A 1 87 ? 7.585 0.985 6.300 1.00 94.62 87 TYR A C 1
ATOM 708 O O . TYR A 1 87 ? 7.237 -0.004 5.648 1.00 94.62 87 TYR A O 1
ATOM 716 N N . LYS A 1 88 ? 6.864 1.489 7.299 1.00 97.38 88 LYS A N 1
ATOM 717 C CA . LYS A 1 88 ? 5.528 1.060 7.710 1.00 97.38 88 LYS A CA 1
ATOM 718 C C . LYS A 1 88 ? 4.593 2.264 7.684 1.00 97.38 88 LYS A C 1
ATOM 720 O O . LYS A 1 88 ? 4.959 3.323 8.182 1.00 97.38 88 LY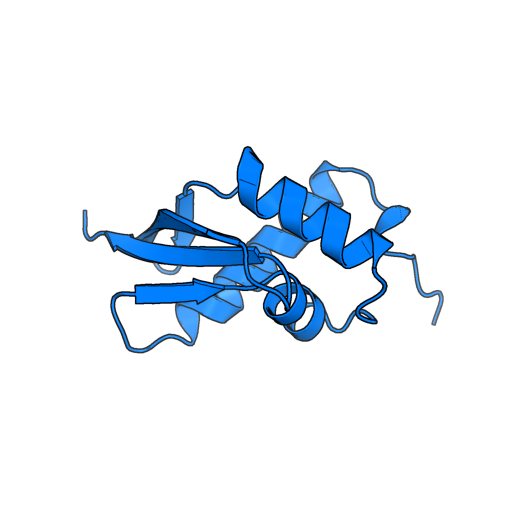S A O 1
ATOM 725 N N . PHE A 1 89 ? 3.400 2.056 7.153 1.00 98.06 89 PHE A N 1
ATOM 726 C CA . PHE A 1 89 ? 2.354 3.053 6.982 1.00 98.06 89 PHE A CA 1
ATOM 727 C C . PHE A 1 89 ? 1.130 2.576 7.761 1.00 98.06 89 PHE A C 1
ATOM 729 O O . PHE A 1 89 ? 0.566 1.531 7.435 1.00 98.06 89 PHE A O 1
ATOM 736 N N . LEU A 1 90 ? 0.766 3.262 8.840 1.00 97.81 90 LEU A N 1
ATOM 737 C CA . LEU A 1 90 ? -0.399 2.912 9.646 1.00 97.81 90 LEU A CA 1
ATOM 738 C C . LEU A 1 90 ? -1.607 3.699 9.155 1.00 97.81 90 LEU A C 1
ATOM 740 O O . LEU A 1 90 ? -1.634 4.924 9.246 1.00 97.81 90 LEU A O 1
ATOM 744 N N . TYR A 1 91 ? -2.612 2.979 8.679 1.00 98.00 91 TYR A N 1
ATOM 745 C CA . TYR A 1 91 ? -3.894 3.539 8.292 1.00 98.00 91 TYR A CA 1
ATOM 746 C C . TYR A 1 91 ? -4.932 3.292 9.375 1.00 98.00 91 TYR A C 1
ATOM 748 O O . TYR A 1 91 ? -4.956 2.222 9.989 1.00 98.00 91 TYR A O 1
ATOM 756 N N . ARG A 1 92 ? -5.818 4.266 9.566 1.00 97.19 92 ARG A N 1
ATOM 757 C CA . ARG A 1 92 ? -6.996 4.171 10.423 1.00 97.19 92 ARG A CA 1
ATOM 758 C C . ARG A 1 92 ? -8.253 4.373 9.585 1.00 97.19 92 ARG A C 1
ATOM 760 O O . ARG A 1 92 ? -8.338 5.327 8.81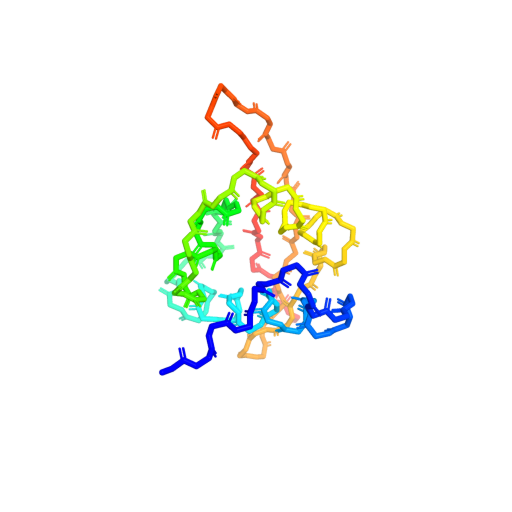5 1.00 97.19 92 ARG A O 1
ATOM 767 N N . LYS A 1 93 ? -9.226 3.489 9.771 1.00 95.88 93 LYS A N 1
ATOM 768 C CA . LYS A 1 93 ? -10.585 3.618 9.258 1.00 95.88 93 LYS A CA 1
ATOM 769 C C . LYS A 1 93 ? -11.283 4.753 10.009 1.00 95.88 93 LYS A C 1
ATOM 771 O O . LYS A 1 93 ? -11.341 4.745 11.240 1.00 95.88 93 LYS A O 1
ATOM 776 N N . VAL A 1 94 ? -11.780 5.729 9.268 1.00 92.62 94 VAL A N 1
ATOM 777 C CA . VAL A 1 94 ? -12.548 6.874 9.753 1.00 92.62 94 VAL A CA 1
ATOM 778 C C . VAL A 1 94 ? -13.972 6.688 9.238 1.00 92.62 94 VAL A C 1
ATOM 780 O O . VAL A 1 94 ? -14.183 6.548 8.032 1.00 92.62 94 VAL A O 1
ATOM 783 N N . MET A 1 95 ? -14.935 6.606 10.157 1.00 77.00 95 MET A N 1
ATOM 784 C CA . MET A 1 95 ? -16.355 6.649 9.804 1.00 77.00 95 MET A CA 1
ATOM 785 C C . MET A 1 95 ? -16.722 8.114 9.559 1.00 77.00 95 MET A C 1
ATOM 787 O O . MET A 1 95 ? -16.330 8.969 10.356 1.00 77.00 95 MET A O 1
ATOM 791 N N . GLN A 1 96 ? -17.364 8.386 8.420 1.00 59.84 96 GLN A N 1
ATOM 792 C CA . GLN A 1 96 ? -18.089 9.641 8.220 1.00 59.84 96 GLN A CA 1
ATOM 793 C C . GLN A 1 96 ? -19.363 9.624 9.055 1.00 59.84 96 GLN A C 1
ATOM 795 O O . GLN A 1 96 ? -19.933 8.519 9.205 1.00 59.84 96 GLN A O 1
#

Foldseek 3Di:
DPPPALVNDPLVVNLVLLLVLVLVVVVPDPDQKDKDALVSSCVSSVHDPDVVSSVSSVVSCVPPPQWHDYPNWIWGFDDWDQDPVGIITMIGTDDD

Sequence (96 aa):
MLYTPFNSLDIDAQRELVRKALTIIFSSTRGNMKMVRPLHVARVMAIYPHPAFLSVIKHILLEDMREVNVDGHRWRLVEIRKTSKGYKFLYRKVMQ

pLDDT: mean 91.39, std 10.5, range [41.0, 98.06]